Protein AF-F0SES7-F1 (afdb_monomer)

Structure (mmCIF, N/CA/C/O backbone):
data_AF-F0SES7-F1
#
_entry.id   AF-F0SES7-F1
#
loop_
_atom_site.group_PDB
_atom_site.id
_atom_site.type_symbol
_atom_site.label_atom_id
_atom_site.label_alt_id
_atom_site.label_comp_id
_atom_site.label_asym_id
_atom_site.label_entity_id
_atom_site.label_seq_id
_atom_site.pdbx_PDB_ins_code
_atom_site.Cartn_x
_atom_site.Cartn_y
_atom_site.Cartn_z
_atom_site.occupancy
_atom_site.B_iso_or_equiv
_atom_site.auth_seq_id
_atom_site.auth_comp_id
_atom_site.auth_asym_id
_atom_site.auth_atom_id
_atom_site.pdbx_PDB_model_num
ATOM 1 N N . MET A 1 1 ? -12.678 13.574 7.490 1.00 54.78 1 MET A N 1
ATOM 2 C CA . MET A 1 1 ? -11.538 13.712 6.573 1.00 54.78 1 MET A CA 1
ATOM 3 C C . MET A 1 1 ? -10.515 12.613 6.800 1.00 54.78 1 MET A C 1
ATOM 5 O O . MET A 1 1 ? -10.019 12.498 7.912 1.00 54.78 1 MET A O 1
ATOM 9 N N . PHE A 1 2 ? -10.236 11.766 5.817 1.00 67.25 2 PHE A N 1
ATOM 10 C CA . PHE A 1 2 ? -9.271 10.667 5.950 1.00 67.25 2 PHE A CA 1
ATOM 11 C C . PHE A 1 2 ? -8.067 10.913 5.027 1.00 67.25 2 PHE A C 1
ATOM 13 O O . PHE A 1 2 ? -8.253 11.221 3.848 1.00 67.25 2 PHE A O 1
ATOM 20 N N . PHE A 1 3 ? -6.841 10.802 5.557 1.00 65.00 3 PHE A N 1
ATOM 21 C CA . PHE A 1 3 ? -5.614 11.060 4.796 1.00 65.00 3 PHE A CA 1
ATOM 22 C C . PHE A 1 3 ? -4.729 9.820 4.693 1.00 65.00 3 PHE A C 1
ATOM 24 O O . PHE A 1 3 ? -4.448 9.151 5.692 1.00 65.00 3 PHE A O 1
ATOM 31 N N . ILE A 1 4 ? -4.239 9.561 3.482 1.00 76.38 4 ILE A N 1
ATOM 32 C CA . ILE A 1 4 ? -3.227 8.551 3.198 1.00 76.38 4 ILE A CA 1
ATOM 33 C C . ILE A 1 4 ? -1.928 9.256 2.825 1.00 76.38 4 ILE A C 1
ATOM 35 O O . ILE A 1 4 ? -1.900 10.092 1.924 1.00 76.38 4 ILE A O 1
ATOM 39 N N . VAL A 1 5 ? -0.837 8.882 3.485 1.00 73.88 5 VAL A N 1
ATOM 40 C CA . VAL A 1 5 ? 0.510 9.259 3.055 1.00 73.88 5 VAL A CA 1
ATOM 41 C C . VAL A 1 5 ? 1.169 8.035 2.443 1.00 73.88 5 VAL A C 1
ATOM 43 O O . VAL A 1 5 ? 1.460 7.075 3.157 1.00 73.88 5 VAL A O 1
ATOM 46 N N . LEU A 1 6 ? 1.391 8.056 1.129 1.00 75.94 6 LEU A N 1
ATOM 47 C CA . LEU A 1 6 ? 2.117 6.994 0.433 1.00 75.94 6 LEU A CA 1
ATOM 48 C C . LEU A 1 6 ? 3.562 7.420 0.198 1.00 75.94 6 LEU A C 1
ATOM 50 O O . LEU A 1 6 ? 3.815 8.477 -0.368 1.00 75.94 6 LEU A O 1
ATOM 54 N N . SER A 1 7 ? 4.498 6.563 0.581 1.00 72.75 7 SER A N 1
ATOM 55 C CA . SER A 1 7 ? 5.896 6.593 0.171 1.00 72.75 7 SER A CA 1
ATOM 56 C C . SER A 1 7 ? 6.160 5.405 -0.747 1.00 72.75 7 SER A C 1
ATOM 58 O O . SER A 1 7 ? 5.690 4.295 -0.494 1.00 72.75 7 SER A O 1
ATOM 60 N N . CYS A 1 8 ? 6.885 5.627 -1.837 1.00 70.69 8 CYS A N 1
ATOM 61 C CA . CYS A 1 8 ? 7.145 4.591 -2.832 1.00 70.69 8 CYS A CA 1
ATOM 62 C C . CYS A 1 8 ? 8.630 4.234 -2.871 1.00 70.69 8 CYS A C 1
ATOM 64 O O . CYS A 1 8 ? 9.470 5.079 -3.170 1.00 70.69 8 CYS A O 1
ATOM 66 N N . GLY A 1 9 ? 8.937 2.969 -2.583 1.00 63.28 9 GLY A N 1
ATOM 67 C CA . GLY A 1 9 ? 10.289 2.428 -2.501 1.00 63.28 9 GLY A CA 1
ATOM 68 C C . GLY A 1 9 ? 11.035 2.378 -3.839 1.00 63.28 9 GLY A C 1
ATOM 69 O O . GLY A 1 9 ? 10.456 2.501 -4.916 1.00 63.28 9 GLY A O 1
ATOM 70 N N . LYS A 1 10 ? 12.349 2.146 -3.764 1.00 58.59 10 LYS A N 1
ATOM 71 C CA . LYS A 1 10 ? 13.245 2.023 -4.920 1.00 58.59 10 LYS A CA 1
ATOM 72 C C . LYS A 1 10 ? 13.314 0.571 -5.389 1.00 58.59 10 LYS A C 1
ATOM 74 O O . LYS A 1 10 ? 13.392 -0.353 -4.588 1.00 58.59 10 LYS A O 1
ATOM 79 N N . LYS A 1 11 ? 13.351 0.408 -6.705 1.00 58.59 11 LYS A N 1
ATOM 80 C CA . LYS A 1 11 ? 13.532 -0.860 -7.410 1.00 58.59 11 LYS A CA 1
ATOM 81 C C . LYS A 1 11 ? 14.946 -1.443 -7.242 1.00 58.59 11 LYS A C 1
ATOM 83 O O . LYS A 1 11 ? 15.931 -0.711 -7.367 1.00 58.59 11 LYS A O 1
ATOM 88 N N . ASP A 1 12 ? 15.039 -2.761 -7.066 1.00 56.31 12 ASP A N 1
ATOM 89 C CA . ASP A 1 12 ? 16.300 -3.514 -7.135 1.00 56.31 12 ASP A CA 1
ATOM 90 C C . ASP A 1 12 ? 16.920 -3.506 -8.543 1.00 56.31 12 ASP A C 1
ATOM 92 O O . ASP A 1 12 ? 16.227 -3.493 -9.563 1.00 56.31 12 ASP A O 1
ATOM 96 N N . SER A 1 13 ? 18.252 -3.571 -8.618 1.00 58.81 13 SER A N 1
ATOM 97 C CA . SER A 1 13 ? 18.997 -3.509 -9.887 1.00 58.81 13 SER A CA 1
ATOM 98 C C . SER A 1 13 ? 18.752 -4.702 -10.827 1.00 58.81 13 SER A C 1
ATOM 100 O O . SER A 1 13 ? 19.041 -4.599 -12.021 1.00 58.81 13 SER A O 1
ATOM 102 N N . TYR A 1 14 ? 18.207 -5.818 -10.325 1.00 63.22 14 TYR A N 1
ATOM 103 C CA . TYR A 1 14 ? 18.032 -7.074 -11.063 1.00 63.22 14 TYR A CA 1
ATOM 104 C C . TYR A 1 14 ? 16.619 -7.654 -10.879 1.00 63.22 14 TYR A C 1
ATOM 106 O O . TYR A 1 14 ? 16.034 -7.484 -9.812 1.00 63.22 14 TYR A O 1
ATOM 114 N N . PRO A 1 15 ? 16.053 -8.326 -11.901 1.00 66.94 15 PRO A N 1
ATOM 115 C CA . PRO A 1 15 ? 14.764 -8.999 -11.774 1.00 66.94 15 PRO A CA 1
ATOM 116 C C . PRO A 1 15 ? 14.853 -10.215 -10.821 1.00 66.94 15 PRO A C 1
ATOM 118 O O . PRO A 1 15 ? 15.914 -10.839 -10.744 1.00 66.94 15 PRO A O 1
ATOM 121 N N . PRO A 1 16 ? 13.753 -10.615 -10.151 1.00 70.94 16 PRO A N 1
ATOM 122 C CA . PRO A 1 16 ? 12.430 -9.991 -10.176 1.00 70.94 16 PRO A CA 1
ATOM 123 C C . PRO A 1 16 ? 12.450 -8.614 -9.513 1.00 70.94 16 PRO A C 1
ATOM 125 O O . PRO A 1 16 ? 13.060 -8.415 -8.471 1.00 70.94 16 PRO A O 1
ATOM 128 N N . TYR A 1 17 ? 11.784 -7.650 -10.140 1.00 75.94 17 TYR A N 1
ATOM 129 C CA . TYR A 1 17 ? 11.737 -6.289 -9.624 1.00 75.94 17 TYR A CA 1
ATOM 130 C C . TYR A 1 17 ? 10.690 -6.167 -8.530 1.00 75.94 17 TYR A C 1
ATOM 132 O O . TYR A 1 17 ? 9.558 -6.627 -8.720 1.00 75.94 17 TYR A O 1
ATOM 140 N N . TYR A 1 18 ? 11.070 -5.515 -7.434 1.00 78.88 18 TYR A N 1
ATOM 141 C CA . TYR A 1 18 ? 10.214 -5.252 -6.286 1.00 78.88 18 TYR A CA 1
ATOM 142 C C . TYR A 1 18 ? 9.771 -3.794 -6.268 1.00 78.88 18 TYR A C 1
ATOM 144 O O . TYR A 1 18 ? 10.575 -2.878 -6.440 1.00 78.88 18 TYR A O 1
ATOM 152 N N . TYR A 1 19 ? 8.479 -3.613 -6.048 1.00 82.06 19 TYR A N 1
ATOM 153 C CA . TYR A 1 19 ? 7.813 -2.332 -5.901 1.00 82.06 19 TYR A CA 1
ATOM 154 C C . TYR A 1 19 ? 7.221 -2.296 -4.504 1.00 82.06 19 TYR A C 1
ATOM 156 O O . TYR A 1 19 ? 6.502 -3.219 -4.118 1.00 82.06 19 TYR A O 1
ATOM 164 N N . THR A 1 20 ? 7.533 -1.251 -3.749 1.00 84.94 20 THR A N 1
ATOM 165 C CA . THR A 1 20 ? 7.087 -1.123 -2.363 1.00 84.94 20 THR A CA 1
ATOM 166 C C . THR A 1 20 ? 6.261 0.138 -2.230 1.00 84.94 20 THR A C 1
ATOM 168 O O . THR A 1 20 ? 6.759 1.219 -2.532 1.00 84.94 20 THR A O 1
ATOM 171 N N . LEU A 1 21 ? 5.027 0.002 -1.759 1.00 88.12 21 LEU A N 1
ATOM 172 C CA . LEU A 1 21 ? 4.231 1.116 -1.258 1.00 88.12 21 LEU A CA 1
ATOM 173 C C . LEU A 1 21 ? 4.257 1.047 0.264 1.00 88.12 21 LEU A C 1
ATOM 175 O O . LEU A 1 21 ? 3.903 0.021 0.839 1.00 88.12 21 LEU A O 1
ATOM 179 N N . GLN A 1 22 ? 4.694 2.121 0.902 1.00 89.44 22 GLN A N 1
ATOM 180 C CA . GLN A 1 22 ? 4.652 2.319 2.340 1.00 89.44 22 GLN A CA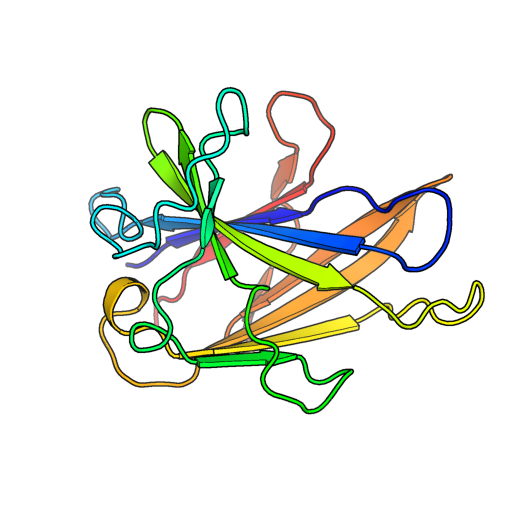 1
ATOM 181 C 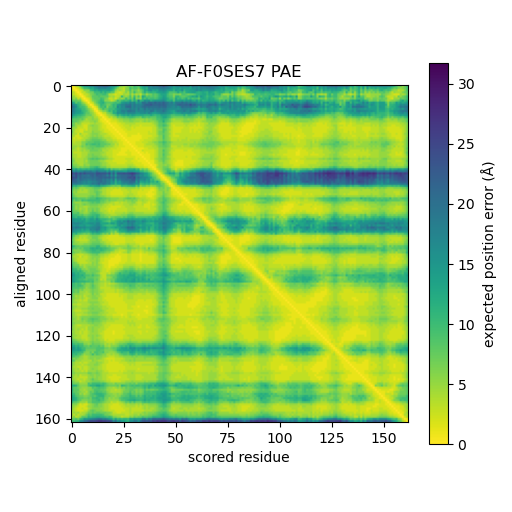C . GLN A 1 22 ? 3.575 3.349 2.638 1.00 89.44 22 GLN A C 1
ATOM 183 O O . GLN A 1 22 ? 3.673 4.495 2.216 1.00 89.44 22 GLN A O 1
ATOM 188 N N . ILE A 1 23 ? 2.531 2.929 3.334 1.00 89.81 23 ILE A N 1
ATOM 189 C CA . ILE A 1 23 ? 1.279 3.662 3.400 1.00 89.81 23 ILE A CA 1
ATOM 190 C C . ILE A 1 23 ? 0.925 3.938 4.853 1.00 89.81 23 ILE A C 1
ATOM 192 O O . ILE A 1 23 ? 0.727 3.017 5.639 1.00 89.81 23 ILE A O 1
ATOM 196 N N . ARG A 1 24 ? 0.815 5.211 5.213 1.00 90.12 24 ARG A N 1
ATOM 197 C CA . ARG A 1 24 ? 0.283 5.642 6.504 1.00 90.12 24 ARG A CA 1
ATOM 198 C C . ARG A 1 24 ? -1.164 6.071 6.326 1.00 90.12 24 ARG A C 1
ATOM 200 O O . ARG A 1 24 ? -1.459 6.850 5.426 1.00 90.12 24 ARG A O 1
ATOM 207 N N . PHE A 1 25 ? -2.034 5.605 7.213 1.00 90.06 25 PHE A N 1
ATOM 208 C CA . PHE A 1 25 ? -3.450 5.958 7.230 1.00 90.06 25 PHE A CA 1
ATOM 209 C C . PHE A 1 25 ? -3.739 6.754 8.502 1.00 90.06 25 PHE A C 1
ATOM 211 O O . PHE A 1 25 ? -3.478 6.264 9.600 1.00 90.06 25 PHE A O 1
ATOM 218 N N . THR A 1 26 ? -4.276 7.966 8.368 1.00 89.62 26 THR A N 1
ATOM 219 C CA . THR A 1 26 ? -4.685 8.785 9.516 1.00 89.62 26 THR A CA 1
ATOM 220 C C . THR A 1 26 ? -6.137 9.203 9.446 1.00 89.62 26 THR A C 1
ATOM 222 O O . THR A 1 26 ? -6.616 9.617 8.390 1.00 89.62 26 THR A O 1
ATOM 225 N N . ASP A 1 27 ? -6.825 9.155 10.584 1.00 86.56 27 ASP A N 1
ATOM 226 C CA . ASP A 1 27 ? -8.154 9.746 10.702 1.00 86.56 27 ASP A CA 1
ATOM 227 C C . ASP A 1 27 ? -8.110 11.288 10.672 1.00 86.56 27 ASP A C 1
ATOM 229 O O . ASP A 1 27 ? -7.049 11.913 10.587 1.00 86.56 27 ASP A O 1
ATOM 233 N N . GLN A 1 28 ? -9.284 11.911 10.772 1.00 83.75 28 GLN A N 1
ATOM 234 C CA . GLN A 1 28 ? -9.433 13.370 10.737 1.00 83.75 28 GLN A CA 1
ATOM 235 C C . GLN A 1 28 ? -8.780 14.106 11.910 1.00 83.75 28 GLN A C 1
ATOM 237 O O . GLN A 1 28 ? -8.626 15.323 11.860 1.00 83.75 28 GLN A O 1
ATOM 242 N N . PHE A 1 29 ? -8.426 13.384 12.970 1.00 86.69 29 PHE A N 1
ATOM 243 C CA . PHE A 1 29 ? -7.757 13.912 14.150 1.00 86.69 29 PHE A CA 1
ATOM 244 C C . PHE A 1 29 ? -6.245 13.639 14.116 1.00 86.69 29 PHE A C 1
ATOM 246 O O . PHE A 1 29 ? -5.531 14.036 15.034 1.00 86.69 29 PHE A O 1
ATOM 253 N N . GLY A 1 30 ? -5.744 12.988 13.058 1.00 85.81 30 GLY A N 1
ATOM 254 C CA . GLY A 1 30 ? -4.341 12.616 12.906 1.00 85.81 30 GLY A CA 1
ATOM 255 C C . GLY A 1 30 ? -3.956 11.316 13.617 1.00 85.81 30 GLY A C 1
ATOM 256 O O . GLY A 1 30 ? -2.762 11.009 13.684 1.00 85.81 30 GLY A O 1
ATOM 257 N N . ASN A 1 31 ? -4.928 10.549 14.127 1.00 89.19 31 ASN A N 1
ATOM 258 C CA . ASN A 1 31 ? -4.664 9.265 14.773 1.00 89.19 31 ASN A CA 1
ATOM 259 C C . ASN A 1 31 ? -4.298 8.207 13.733 1.00 89.19 31 ASN A C 1
ATOM 261 O O . ASN A 1 31 ? -4.872 8.166 12.645 1.00 89.19 31 ASN A O 1
ATOM 265 N N . ASP A 1 32 ? -3.368 7.325 14.089 1.00 91.50 32 ASP A N 1
ATOM 266 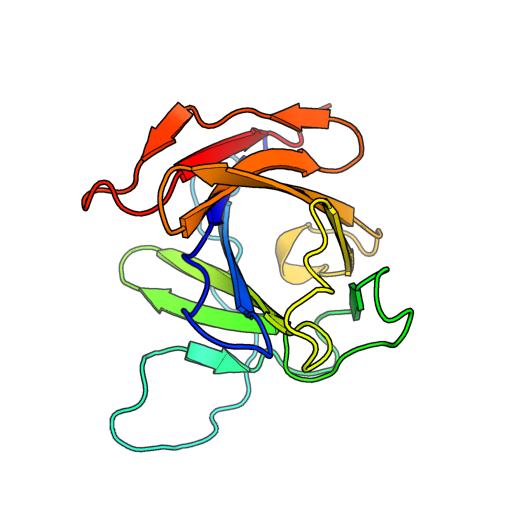C CA . ASP A 1 32 ? -2.931 6.211 13.253 1.00 91.50 32 ASP A CA 1
ATOM 267 C C . ASP A 1 32 ? -4.020 5.132 13.129 1.00 91.50 32 ASP A C 1
ATOM 269 O O . ASP A 1 32 ? -4.337 4.449 14.103 1.00 91.50 32 ASP A O 1
ATOM 273 N N . LYS A 1 33 ? -4.563 4.929 11.922 1.00 91.88 33 LYS A N 1
ATOM 274 C CA . LYS A 1 33 ? -5.548 3.864 11.656 1.00 91.88 33 LYS A CA 1
ATOM 275 C C . LYS A 1 33 ? -4.909 2.494 11.431 1.00 91.88 33 LYS A C 1
ATOM 277 O O . LYS A 1 33 ? -5.610 1.490 11.442 1.00 91.88 33 LYS A O 1
ATOM 282 N N . VAL A 1 34 ? -3.595 2.417 11.223 1.00 92.25 34 VAL A N 1
ATOM 283 C CA . VAL A 1 34 ? -2.869 1.140 11.125 1.00 92.25 34 VAL A CA 1
ATOM 284 C C . VAL A 1 34 ? -2.602 0.568 12.522 1.00 92.25 34 VAL A C 1
ATOM 286 O O . VAL A 1 34 ? -2.447 -0.645 12.684 1.00 92.25 34 VAL A O 1
ATOM 289 N N . GLN A 1 35 ? -2.602 1.413 13.556 1.00 91.31 35 GLN A N 1
ATOM 290 C CA . GLN A 1 35 ? -2.454 0.979 14.940 1.00 91.31 35 GLN A CA 1
ATOM 291 C C . GLN A 1 35 ? -3.494 -0.092 15.305 1.00 91.31 35 GLN A C 1
ATOM 293 O O . GLN A 1 35 ? -4.680 0.013 14.997 1.00 91.31 35 GLN A O 1
ATOM 298 N N . GLY A 1 36 ? -3.035 -1.152 15.975 1.00 89.69 36 GLY A N 1
ATOM 299 C CA . GLY A 1 36 ? -3.892 -2.248 16.434 1.00 89.69 36 GLY A CA 1
ATOM 300 C C . GLY A 1 36 ? -4.281 -3.269 15.360 1.00 89.69 36 GLY A C 1
ATOM 301 O O . GLY A 1 36 ? -4.965 -4.238 15.693 1.00 89.69 36 GLY A O 1
ATOM 302 N N . ILE A 1 37 ? -3.833 -3.109 14.107 1.00 91.56 37 ILE A N 1
ATOM 303 C CA . ILE A 1 37 ? -4.020 -4.138 13.079 1.00 91.56 37 ILE A CA 1
ATOM 304 C C . ILE A 1 37 ? -3.379 -5.449 13.555 1.00 91.56 37 ILE A C 1
ATOM 306 O O . ILE A 1 37 ? -2.246 -5.446 14.043 1.00 91.56 37 ILE A O 1
ATOM 310 N N . LYS A 1 38 ? -4.090 -6.582 13.460 1.00 91.50 38 LYS A N 1
ATOM 311 C CA . LYS A 1 38 ? -3.510 -7.862 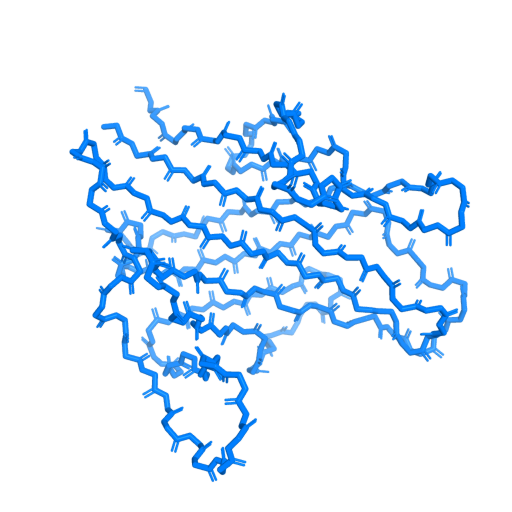13.897 1.00 91.50 38 LYS A CA 1
ATOM 312 C C . LYS A 1 38 ? -2.533 -8.380 12.851 1.00 91.50 38 LYS A C 1
ATOM 314 O O . LYS A 1 38 ? -2.782 -8.339 11.643 1.00 91.50 38 LYS A O 1
ATOM 319 N N . TYR A 1 39 ? -1.428 -8.913 13.334 1.00 90.31 39 TYR A N 1
ATOM 320 C CA . TYR A 1 39 ? -0.344 -9.426 12.518 1.00 90.31 39 TYR A CA 1
ATOM 321 C C . TYR A 1 39 ? 0.177 -10.737 13.104 1.00 90.31 39 TYR A C 1
ATOM 323 O O . TYR A 1 39 ? -0.094 -11.078 14.255 1.00 90.31 39 TYR A O 1
ATOM 331 N N . ILE A 1 40 ? 0.903 -11.488 12.286 1.00 87.69 40 ILE A N 1
ATOM 332 C CA . ILE A 1 40 ? 1.547 -12.739 12.667 1.00 87.69 40 ILE A CA 1
ATOM 333 C C . ILE A 1 40 ? 2.985 -12.417 13.077 1.00 87.69 40 ILE A C 1
ATOM 335 O O . ILE A 1 40 ? 3.765 -11.891 12.277 1.00 87.69 40 ILE A O 1
ATOM 339 N N . GLU A 1 41 ? 3.331 -12.733 14.324 1.00 76.19 41 GLU A N 1
ATOM 340 C CA . GLU A 1 41 ? 4.701 -12.662 14.837 1.00 76.19 41 GLU A CA 1
ATOM 341 C C . GLU A 1 41 ? 5.507 -13.864 14.341 1.00 76.19 41 GLU A C 1
ATOM 343 O O . GLU A 1 41 ? 5.703 -14.855 15.043 1.00 76.19 41 GLU A O 1
ATOM 348 N N . ASP A 1 42 ? 5.990 -13.776 13.103 1.00 68.00 42 ASP A N 1
ATOM 349 C CA . ASP A 1 42 ? 7.018 -14.689 12.611 1.00 68.00 42 ASP A CA 1
ATOM 350 C C . ASP A 1 42 ? 8.358 -14.276 13.239 1.00 68.00 42 ASP A C 1
ATOM 352 O O . ASP A 1 42 ? 9.118 -13.489 12.676 1.00 68.00 42 ASP A O 1
ATOM 356 N N . ASN A 1 43 ? 8.619 -14.777 14.450 1.00 51.38 43 ASN A N 1
ATOM 357 C CA . ASN A 1 43 ? 9.840 -14.538 15.219 1.00 51.38 43 ASN A CA 1
ATOM 358 C C . ASN A 1 43 ? 11.106 -14.815 14.385 1.00 51.38 43 ASN A C 1
ATOM 360 O O . ASN A 1 43 ? 11.580 -15.950 14.295 1.00 51.38 43 ASN A O 1
ATOM 364 N N . LYS A 1 44 ? 11.710 -13.761 13.830 1.00 53.06 44 LYS A N 1
ATOM 365 C CA . LYS A 1 44 ? 13.127 -13.745 13.467 1.00 53.06 44 LYS A CA 1
ATOM 366 C C . LYS A 1 44 ? 13.835 -12.692 14.319 1.00 53.06 44 LYS A C 1
ATOM 368 O O . LYS A 1 44 ? 13.562 -11.505 14.161 1.00 53.06 44 LYS A O 1
ATOM 373 N N . PRO A 1 45 ? 14.754 -13.096 15.212 1.00 43.91 45 PRO A N 1
ATOM 374 C CA . PRO A 1 45 ? 15.569 -12.145 15.955 1.00 43.91 45 PRO A CA 1
ATOM 375 C C . PRO A 1 45 ? 16.299 -11.214 14.976 1.00 43.91 45 PRO A C 1
ATOM 377 O O . PRO A 1 45 ? 16.995 -11.690 14.079 1.00 43.91 45 PRO A O 1
ATOM 380 N N . GLY A 1 46 ? 16.127 -9.900 15.134 1.00 52.72 46 GLY A N 1
ATOM 381 C CA . GLY A 1 46 ? 16.823 -8.888 14.333 1.00 52.72 46 GLY A CA 1
ATOM 382 C C . GLY A 1 46 ? 16.210 -8.559 12.967 1.00 52.72 46 GLY A C 1
ATOM 383 O O . GLY A 1 46 ? 16.840 -7.827 12.204 1.00 52.72 46 GLY A O 1
ATOM 384 N N . SER A 1 47 ? 15.014 -9.057 12.626 1.00 56.53 47 SER A N 1
ATOM 385 C CA . SER A 1 47 ? 14.277 -8.515 11.477 1.00 56.53 47 SER A CA 1
ATOM 386 C C . SER A 1 47 ? 13.682 -7.153 11.826 1.00 56.53 47 SER A C 1
ATOM 388 O O . SER A 1 47 ? 13.223 -6.960 12.947 1.00 56.53 47 SER A O 1
ATOM 390 N N . SER A 1 48 ? 13.679 -6.231 10.857 1.00 63.22 48 SER A N 1
ATOM 391 C CA . SER A 1 48 ? 12.880 -4.996 10.867 1.00 63.22 48 SER A CA 1
ATOM 392 C C . SER A 1 48 ? 11.513 -5.222 11.520 1.00 63.22 48 SER A C 1
ATOM 394 O O . SER A 1 48 ? 10.959 -6.300 11.304 1.00 63.22 48 SER A O 1
ATOM 396 N N . ASP A 1 49 ? 10.970 -4.228 12.235 1.00 78.88 49 ASP A N 1
ATOM 397 C CA . ASP A 1 49 ? 9.635 -4.218 12.870 1.00 78.88 49 ASP A CA 1
ATOM 398 C C . ASP A 1 49 ? 8.469 -4.336 11.865 1.00 78.88 49 ASP A C 1
ATOM 400 O O . ASP A 1 49 ? 7.494 -3.595 11.911 1.00 78.88 49 ASP A O 1
ATOM 404 N N . GLU A 1 50 ? 8.576 -5.254 10.912 1.00 85.50 50 GLU A N 1
ATOM 405 C CA . GLU A 1 50 ? 7.702 -5.476 9.783 1.00 85.50 50 GLU A CA 1
ATOM 406 C C . GLU A 1 50 ? 7.115 -6.889 9.864 1.00 85.50 50 GLU A C 1
ATOM 408 O O . GLU A 1 50 ? 7.814 -7.894 9.716 1.00 85.50 50 GLU A O 1
ATOM 413 N N . TYR A 1 51 ? 5.803 -6.964 10.048 1.00 87.69 51 TYR A N 1
ATOM 414 C CA . TYR A 1 51 ? 5.074 -8.190 10.351 1.00 87.69 51 TYR A CA 1
ATOM 415 C C . TYR A 1 51 ? 4.010 -8.460 9.288 1.00 87.69 51 TYR A C 1
ATOM 417 O O . TYR A 1 51 ? 3.430 -7.530 8.733 1.00 87.69 51 TYR A O 1
ATOM 425 N N . LYS A 1 52 ? 3.714 -9.729 8.987 1.00 89.12 52 LYS A N 1
ATOM 426 C CA . LYS A 1 52 ? 2.608 -10.063 8.071 1.00 89.12 52 LYS A CA 1
ATOM 427 C C . LYS A 1 52 ? 1.269 -9.731 8.706 1.00 89.12 52 LYS A C 1
ATOM 429 O O . LYS A 1 52 ? 1.014 -10.167 9.822 1.00 89.12 52 LYS A O 1
ATOM 434 N N . VAL A 1 53 ? 0.385 -9.056 7.977 1.00 89.69 53 VAL A N 1
ATOM 435 C CA . VAL A 1 53 ? -1.000 -8.851 8.432 1.00 89.69 53 VAL A CA 1
ATOM 436 C C . VAL A 1 53 ? -1.743 -10.196 8.436 1.00 89.69 53 VAL A C 1
ATOM 438 O O . VAL A 1 53 ? -1.537 -11.026 7.546 1.00 89.69 53 VAL A O 1
ATOM 441 N N . GLN A 1 54 ? -2.588 -10.438 9.443 1.00 89.19 54 GLN A N 1
ATOM 442 C CA . GLN A 1 54 ? -3.373 -11.674 9.553 1.00 89.19 54 GLN A CA 1
ATOM 443 C C . GLN A 1 54 ? -4.349 -11.828 8.365 1.00 89.19 54 GLN A C 1
ATOM 445 O O . GLN A 1 54 ? -4.977 -10.858 7.946 1.00 89.19 54 GLN A O 1
ATOM 450 N N . LYS A 1 55 ? -4.491 -13.056 7.840 1.00 77.38 55 LYS A N 1
ATOM 451 C CA . LYS A 1 55 ? -5.151 -13.366 6.552 1.00 77.38 55 LYS A CA 1
ATOM 452 C C . LYS A 1 55 ? -6.653 -13.042 6.451 1.00 77.38 55 LYS A C 1
ATOM 454 O O . LYS A 1 55 ? -7.150 -12.960 5.339 1.00 77.38 55 LYS A O 1
ATOM 459 N N . ASP A 1 56 ? -7.341 -12.790 7.563 1.00 85.38 56 ASP A N 1
ATOM 460 C CA . ASP A 1 56 ? -8.782 -12.469 7.576 1.00 85.38 56 ASP A CA 1
ATOM 461 C C . ASP A 1 56 ? -9.072 -10.972 7.787 1.00 85.38 56 ASP A C 1
ATOM 463 O O . ASP A 1 56 ? -10.223 -10.562 7.885 1.00 85.38 56 ASP A O 1
ATOM 467 N N . ILE A 1 57 ? -8.029 -10.143 7.903 1.00 88.38 57 ILE A N 1
ATOM 468 C CA . ILE A 1 57 ? -8.163 -8.694 8.145 1.00 88.38 57 ILE A CA 1
ATOM 469 C C . ILE A 1 57 ? -8.212 -7.899 6.842 1.00 88.38 57 ILE A C 1
ATOM 471 O O . ILE A 1 57 ? -8.646 -6.745 6.822 1.00 88.38 57 ILE A O 1
ATOM 475 N N . TYR A 1 58 ? -7.741 -8.500 5.755 1.00 89.75 58 TYR A N 1
ATOM 476 C CA . TYR A 1 58 ? -7.655 -7.837 4.471 1.00 89.75 58 TYR A CA 1
ATOM 477 C C . TYR A 1 58 ? -7.865 -8.814 3.320 1.00 89.75 58 TYR A C 1
ATOM 479 O O . TYR A 1 58 ? -7.549 -9.999 3.421 1.00 89.75 58 TYR A O 1
ATOM 487 N N . ARG A 1 59 ? -8.299 -8.274 2.183 1.00 89.50 59 ARG A N 1
ATOM 488 C CA . ARG A 1 59 ? -8.145 -8.901 0.868 1.00 89.50 59 ARG A CA 1
ATOM 489 C C . ARG A 1 59 ? -7.270 -7.991 0.021 1.00 89.50 59 ARG A C 1
ATOM 491 O O . ARG A 1 59 ? -7.562 -6.806 -0.076 1.00 89.50 59 ARG A O 1
ATOM 498 N N . LEU A 1 60 ? -6.211 -8.535 -0.576 1.00 89.19 60 LEU A N 1
ATOM 499 C CA . LEU A 1 60 ? -5.340 -7.805 -1.497 1.00 89.19 60 LEU A CA 1
ATOM 500 C C . LEU A 1 60 ? -5.206 -8.568 -2.813 1.00 89.19 60 LEU A C 1
ATOM 502 O O . LEU A 1 60 ? -4.720 -9.702 -2.841 1.00 89.19 60 LEU A O 1
ATOM 506 N N . GLU A 1 61 ? -5.562 -7.906 -3.905 1.00 87.94 61 GLU A N 1
ATOM 507 C CA . GLU A 1 61 ? -5.330 -8.391 -5.259 1.00 87.94 61 GLU A CA 1
ATOM 508 C C . GLU A 1 61 ? -4.394 -7.451 -6.014 1.00 87.94 61 GLU A C 1
ATOM 510 O O . GLU A 1 61 ? -4.460 -6.231 -5.872 1.00 87.94 61 GLU A O 1
ATOM 515 N N . VAL A 1 62 ? -3.514 -8.034 -6.829 1.00 85.19 62 VAL A N 1
ATOM 516 C CA . VAL A 1 62 ? -2.617 -7.290 -7.720 1.00 85.19 62 VAL A CA 1
ATOM 517 C C . VAL A 1 62 ? -2.993 -7.624 -9.151 1.00 85.19 62 VAL A C 1
ATOM 519 O O . VAL A 1 62 ? -2.814 -8.775 -9.575 1.00 85.19 62 VAL A O 1
ATOM 522 N N . GLU A 1 63 ? -3.483 -6.632 -9.896 1.00 81.94 63 GLU A N 1
ATOM 523 C CA . GLU A 1 63 ? -4.047 -6.839 -11.236 1.00 81.94 63 GLU A CA 1
ATOM 524 C C . GLU A 1 63 ? -3.071 -7.556 -12.167 1.00 81.94 63 GLU A C 1
ATOM 526 O O . GLU A 1 63 ? -3.441 -8.511 -12.836 1.00 81.94 63 GLU A O 1
ATOM 531 N N . GLN A 1 64 ? -1.783 -7.209 -12.119 1.00 76.31 64 GLN A N 1
ATOM 532 C CA . GLN A 1 64 ? -0.743 -7.786 -12.980 1.00 76.31 64 GLN A CA 1
ATOM 533 C C . GLN A 1 64 ? -0.573 -9.300 -12.805 1.00 76.31 64 GLN A C 1
ATOM 535 O O . GLN A 1 64 ? 0.094 -9.944 -13.614 1.00 76.31 64 GLN A O 1
ATOM 540 N N . THR A 1 65 ? -1.125 -9.876 -11.736 1.00 67.44 65 THR A N 1
ATOM 541 C CA . THR A 1 65 ? -1.095 -11.320 -11.506 1.00 67.44 65 THR A CA 1
ATOM 542 C C . THR A 1 65 ? -2.467 -11.971 -11.415 1.00 67.44 65 THR A C 1
ATOM 544 O O . THR A 1 65 ? -2.510 -13.199 -11.448 1.00 67.44 65 THR A O 1
ATOM 547 N N . HIS A 1 66 ? -3.552 -11.187 -11.314 1.00 61.12 66 HIS A N 1
ATOM 548 C CA . HIS A 1 66 ? -4.944 -11.639 -11.135 1.00 61.12 66 HIS A CA 1
ATOM 549 C C . HIS A 1 66 ? -5.115 -12.778 -10.116 1.00 61.12 66 HIS A C 1
ATOM 551 O O . HIS A 1 66 ? -6.004 -13.619 -10.233 1.00 61.12 66 HIS A O 1
ATOM 557 N N . LYS A 1 67 ? -4.218 -12.852 -9.131 1.00 58.44 67 LYS A N 1
ATOM 558 C CA . LYS A 1 67 ? -4.218 -13.873 -8.092 1.00 58.44 67 LYS A CA 1
ATOM 559 C C . LYS A 1 67 ? -4.144 -13.165 -6.749 1.00 58.44 67 LYS A C 1
ATOM 561 O O . LYS A 1 67 ? -3.307 -12.264 -6.617 1.00 58.44 67 LYS A O 1
ATOM 566 N N . PRO A 1 68 ? -4.954 -13.574 -5.758 1.00 60.56 68 PRO A N 1
ATOM 567 C CA . PRO A 1 68 ? -4.724 -13.153 -4.390 1.00 60.56 68 PRO A CA 1
ATOM 568 C C . PRO A 1 68 ? -3.309 -13.589 -4.026 1.00 60.56 68 PRO A C 1
ATOM 570 O O . PRO A 1 68 ? -2.945 -14.764 -4.141 1.00 60.56 68 PRO A O 1
ATOM 573 N N . LYS A 1 69 ? -2.472 -12.616 -3.681 1.00 65.44 69 LYS A N 1
ATOM 574 C CA . LYS A 1 69 ? -1.103 -12.885 -3.268 1.00 65.44 69 LYS A CA 1
ATOM 575 C C . LYS A 1 69 ? -1.048 -12.737 -1.763 1.00 65.44 69 LYS A C 1
ATOM 577 O O . LYS A 1 69 ? -0.939 -11.636 -1.225 1.00 65.44 69 LYS A O 1
ATOM 582 N N . GLU A 1 70 ? -1.134 -13.883 -1.104 1.00 60.94 70 GLU A N 1
ATOM 583 C CA . GLU A 1 70 ? -0.796 -13.994 0.304 1.00 60.94 70 GLU A CA 1
ATOM 584 C C . GLU A 1 70 ? 0.637 -13.463 0.502 1.00 60.94 70 GLU A C 1
ATOM 586 O O . GLU A 1 70 ? 1.486 -13.627 -0.374 1.00 60.94 70 GLU A O 1
ATOM 591 N N . ASP A 1 71 ? 0.904 -12.811 1.636 1.00 66.56 71 ASP A N 1
ATOM 592 C CA . ASP A 1 71 ? 2.235 -12.356 2.081 1.00 66.56 71 ASP A CA 1
ATOM 593 C C . ASP A 1 71 ? 2.756 -11.011 1.549 1.00 66.56 71 ASP A C 1
ATOM 595 O O . ASP A 1 71 ? 3.856 -10.596 1.941 1.00 66.56 71 ASP A O 1
ATOM 599 N N . LEU A 1 72 ? 1.997 -10.306 0.705 1.00 80.12 72 LEU A N 1
ATOM 600 C CA . LEU A 1 72 ? 2.425 -8.995 0.194 1.00 80.12 72 LEU A CA 1
ATOM 601 C C . LEU A 1 72 ? 2.131 -7.836 1.142 1.00 80.12 72 LEU A C 1
ATOM 603 O O . LEU A 1 72 ? 2.838 -6.829 1.079 1.00 80.12 72 LEU A O 1
ATOM 607 N N . LEU A 1 73 ? 1.098 -7.975 1.979 1.00 87.50 73 LEU A N 1
ATOM 608 C CA . LEU A 1 73 ? 0.690 -6.946 2.924 1.00 87.50 73 LEU A CA 1
ATOM 609 C C . LEU A 1 73 ? 1.351 -7.169 4.278 1.00 87.50 73 LEU A C 1
ATOM 611 O O . LEU A 1 73 ? 1.238 -8.237 4.893 1.00 87.50 73 LEU A O 1
ATOM 615 N N . ARG A 1 74 ? 2.039 -6.140 4.750 1.00 90.12 74 ARG A N 1
ATOM 616 C CA . ARG A 1 74 ? 2.734 -6.149 6.029 1.00 90.12 74 ARG A CA 1
ATOM 617 C C . ARG A 1 74 ? 2.444 -4.878 6.801 1.00 90.12 74 ARG A C 1
ATOM 619 O O . ARG A 1 74 ? 2.097 -3.866 6.211 1.00 90.12 74 ARG A O 1
ATOM 626 N N . VAL A 1 75 ? 2.597 -4.932 8.112 1.00 90.88 75 VAL A N 1
ATOM 627 C CA . VAL A 1 75 ? 2.598 -3.753 8.971 1.00 90.88 75 VAL A CA 1
ATOM 628 C C . VAL A 1 75 ? 4.016 -3.508 9.452 1.00 90.88 75 VAL A C 1
ATOM 630 O O . VAL A 1 75 ? 4.634 -4.414 10.001 1.00 90.88 75 VAL A O 1
ATOM 633 N N . GLN A 1 76 ? 4.530 -2.303 9.239 1.00 88.88 76 GLN A N 1
ATOM 634 C CA . GLN A 1 76 ? 5.774 -1.839 9.831 1.00 88.88 76 GLN A CA 1
ATOM 635 C C . GLN A 1 76 ? 5.459 -0.930 11.017 1.00 88.88 76 GLN A C 1
ATOM 637 O O . GLN A 1 76 ? 4.747 0.061 10.856 1.00 88.88 76 GLN A O 1
ATOM 642 N N . LYS A 1 77 ? 6.003 -1.243 12.192 1.00 86.12 77 LYS A N 1
ATOM 643 C CA . LYS A 1 77 ? 5.890 -0.390 13.373 1.00 86.12 77 LYS A CA 1
ATOM 644 C C . LYS A 1 77 ? 7.064 0.571 13.424 1.00 86.12 77 LYS A C 1
ATOM 646 O O . LYS A 1 77 ? 8.216 0.148 13.434 1.00 86.12 77 LYS A O 1
ATOM 651 N N . VAL A 1 78 ? 6.771 1.862 13.434 1.00 81.56 78 VAL A N 1
ATOM 652 C CA . VAL A 1 78 ? 7.768 2.926 13.564 1.00 81.56 78 VAL A CA 1
ATOM 653 C C . VAL A 1 78 ? 7.168 3.969 14.492 1.00 81.56 78 VAL A C 1
ATOM 655 O O . VAL A 1 78 ? 6.027 4.360 14.314 1.00 81.56 78 VAL A O 1
ATOM 658 N N . GLU A 1 79 ? 7.891 4.446 15.496 1.00 78.50 79 GLU A N 1
ATOM 659 C CA . GLU A 1 79 ? 7.376 5.562 16.296 1.00 78.50 79 GLU A CA 1
ATOM 660 C C . GLU A 1 79 ? 7.462 6.866 15.477 1.00 78.50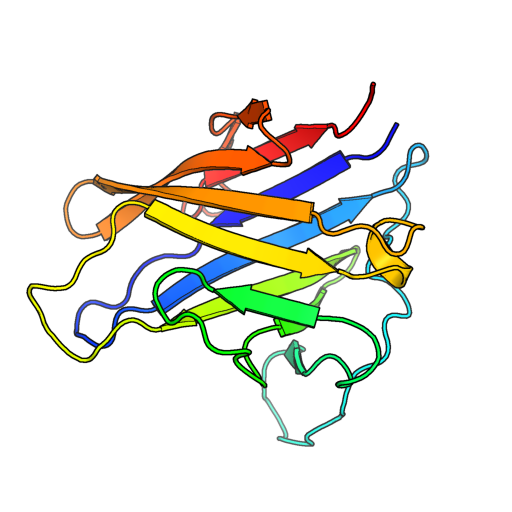 79 GLU A C 1
ATOM 662 O O . GLU A 1 79 ? 8.514 7.127 14.882 1.00 78.50 79 GLU A O 1
ATOM 667 N N . PRO A 1 80 ? 6.408 7.706 15.410 1.00 81.69 80 PRO A N 1
ATOM 668 C CA . PRO A 1 80 ? 5.128 7.622 16.127 1.00 81.69 80 PRO A CA 1
ATOM 669 C C . PRO A 1 80 ? 3.949 7.050 15.302 1.00 81.69 80 PRO A C 1
ATOM 671 O O . PRO A 1 80 ? 2.797 7.215 15.697 1.00 81.69 80 PRO A O 1
ATOM 674 N N . TYR A 1 81 ? 4.196 6.429 14.141 1.00 84.25 81 TYR A N 1
ATOM 675 C CA . TYR A 1 81 ? 3.155 5.925 13.233 1.00 84.25 81 TYR A CA 1
ATOM 676 C C . TYR A 1 81 ? 3.485 4.559 12.628 1.00 84.25 81 TYR A C 1
ATOM 678 O O . TYR A 1 81 ? 4.568 4.343 12.082 1.00 84.25 81 TYR A O 1
ATOM 686 N N . ASN A 1 82 ? 2.498 3.668 12.594 1.00 90.31 82 ASN A N 1
ATOM 687 C CA . ASN A 1 82 ? 2.603 2.420 11.856 1.00 90.31 82 ASN A CA 1
ATOM 688 C C . ASN A 1 82 ? 2.320 2.641 10.365 1.00 90.31 82 ASN A C 1
ATOM 690 O O . ASN A 1 82 ? 1.565 3.526 9.958 1.00 90.31 82 ASN A O 1
ATOM 694 N N . TYR A 1 83 ? 2.919 1.790 9.541 1.00 89.38 83 TYR A N 1
ATOM 695 C CA . TYR A 1 83 ? 2.746 1.806 8.098 1.00 89.38 83 TYR A CA 1
ATOM 696 C C . TYR A 1 83 ? 2.226 0.467 7.611 1.00 89.38 83 TYR A C 1
ATOM 698 O O . TYR A 1 83 ? 2.697 -0.588 8.029 1.00 89.38 83 TYR A O 1
ATOM 706 N N . LEU A 1 84 ? 1.306 0.509 6.661 1.00 91.50 84 LEU A N 1
ATOM 707 C CA . LEU A 1 84 ? 0.945 -0.630 5.844 1.00 91.50 84 LEU A CA 1
ATOM 708 C C . LEU A 1 84 ? 1.896 -0.692 4.645 1.00 91.50 84 LEU A C 1
ATOM 710 O O . LEU A 1 84 ? 2.017 0.264 3.885 1.00 91.50 84 LEU A O 1
ATOM 714 N N . ILE A 1 85 ? 2.587 -1.809 4.475 1.00 89.06 85 ILE A N 1
ATOM 715 C CA . ILE A 1 85 ? 3.552 -2.027 3.403 1.00 89.06 85 ILE A CA 1
ATOM 716 C C . ILE A 1 85 ? 2.958 -3.009 2.395 1.00 89.06 85 ILE A C 1
ATOM 718 O O . ILE A 1 85 ? 2.669 -4.153 2.746 1.00 89.06 85 ILE A O 1
ATOM 722 N N . ILE A 1 86 ? 2.822 -2.587 1.138 1.00 89.00 86 ILE A N 1
ATOM 723 C CA . ILE A 1 86 ? 2.490 -3.456 0.005 1.00 89.00 86 ILE A CA 1
ATOM 724 C C . ILE A 1 86 ? 3.768 -3.695 -0.793 1.00 89.00 86 ILE A C 1
ATOM 726 O O . ILE A 1 86 ? 4.287 -2.778 -1.429 1.00 89.00 86 ILE A O 1
ATOM 730 N N . ARG A 1 87 ? 4.275 -4.932 -0.796 1.00 83.38 87 ARG A N 1
ATOM 731 C CA . ARG A 1 87 ? 5.422 -5.327 -1.629 1.00 83.38 87 ARG A CA 1
ATOM 732 C C . ARG A 1 87 ? 4.947 -6.145 -2.812 1.00 83.38 87 ARG A C 1
ATOM 734 O O . ARG A 1 87 ? 4.387 -7.214 -2.631 1.00 83.38 87 ARG A O 1
ATOM 741 N N . THR A 1 88 ? 5.203 -5.681 -4.025 1.00 82.50 88 THR A N 1
ATOM 742 C CA . THR A 1 88 ? 4.838 -6.382 -5.259 1.00 82.50 88 THR A CA 1
ATOM 743 C C . THR A 1 88 ? 6.086 -6.794 -6.015 1.00 82.50 88 THR A C 1
ATOM 745 O O . THR A 1 88 ? 6.893 -5.948 -6.387 1.00 82.50 88 THR A O 1
ATOM 748 N N . SER A 1 89 ? 6.233 -8.092 -6.273 1.00 77.56 89 SER A N 1
ATOM 749 C CA . SER A 1 89 ? 7.257 -8.616 -7.173 1.00 77.56 89 SER A CA 1
ATOM 750 C C . SER A 1 89 ? 6.700 -8.856 -8.574 1.00 77.56 89 SER A C 1
ATOM 752 O O . SER A 1 89 ? 5.571 -9.333 -8.759 1.00 77.56 89 SER A O 1
ATOM 754 N N . THR A 1 90 ? 7.522 -8.539 -9.566 1.00 73.56 90 THR A N 1
ATOM 755 C CA . THR A 1 90 ? 7.281 -8.849 -10.979 1.00 73.56 90 THR A CA 1
ATOM 756 C C . THR A 1 90 ? 7.782 -10.243 -11.343 1.00 73.56 90 THR A C 1
ATOM 758 O O . THR A 1 90 ? 8.493 -10.890 -10.573 1.00 73.56 90 THR A O 1
ATOM 761 N N . LEU A 1 91 ? 7.405 -10.720 -12.534 1.00 71.38 91 LEU A N 1
ATOM 762 C CA . LEU A 1 91 ? 8.014 -11.913 -13.118 1.00 71.38 91 LEU A CA 1
ATOM 763 C C . LEU A 1 91 ? 9.538 -11.721 -13.246 1.00 71.38 91 LEU A C 1
ATOM 765 O O . LEU A 1 91 ? 9.986 -10.594 -13.463 1.00 71.38 91 LEU A O 1
ATOM 769 N N . PRO A 1 92 ? 10.341 -12.796 -13.152 1.00 71.31 92 PRO A N 1
ATOM 770 C CA . PRO A 1 92 ? 11.798 -12.734 -13.261 1.00 71.31 92 PRO A CA 1
ATOM 771 C C . PRO A 1 92 ? 12.241 -12.524 -14.723 1.00 71.31 92 PRO A C 1
ATOM 773 O O . PRO A 1 92 ? 12.945 -13.346 -15.300 1.00 71.31 92 PRO A O 1
ATOM 776 N N . SER A 1 93 ? 11.797 -11.431 -15.345 1.00 76.25 93 SER A N 1
ATOM 777 C CA . SER A 1 93 ? 12.146 -11.027 -16.704 1.00 76.25 93 SER A CA 1
ATOM 778 C C . SER A 1 93 ? 12.718 -9.605 -16.687 1.00 76.25 93 SER A C 1
ATOM 780 O O . SER A 1 93 ? 12.061 -8.701 -16.166 1.00 76.25 93 SER A O 1
ATOM 782 N N . PRO A 1 94 ? 13.912 -9.371 -17.266 1.00 70.81 94 PRO A N 1
ATOM 783 C CA . PRO A 1 94 ? 14.502 -8.034 -17.360 1.00 70.81 94 PRO A CA 1
ATOM 784 C C . PRO A 1 94 ? 13.626 -7.022 -18.113 1.00 70.81 94 PRO A C 1
ATOM 786 O O . PRO A 1 94 ? 13.680 -5.819 -17.824 1.00 70.81 94 PRO A O 1
ATOM 789 N N . ASP A 1 95 ? 12.818 -7.522 -19.051 1.00 74.25 95 ASP A N 1
ATOM 790 C CA . ASP A 1 95 ? 11.984 -6.727 -19.954 1.00 74.25 95 ASP A CA 1
ATOM 791 C C . ASP A 1 95 ? 10.590 -6.460 -19.378 1.00 74.25 95 ASP A C 1
ATOM 793 O O . ASP A 1 95 ? 9.918 -5.507 -19.776 1.00 74.25 95 ASP A O 1
ATOM 797 N N . TYR A 1 96 ? 10.149 -7.258 -18.400 1.00 77.06 96 TYR A N 1
ATOM 798 C CA . TYR A 1 96 ? 8.849 -7.066 -17.769 1.00 77.06 96 TYR A CA 1
ATOM 799 C C . TYR A 1 96 ? 8.932 -6.008 -16.666 1.00 77.06 96 TYR A C 1
ATOM 801 O O . TYR A 1 96 ? 9.194 -6.290 -15.495 1.00 77.06 96 TYR A O 1
ATOM 809 N N . ARG A 1 97 ? 8.722 -4.754 -17.073 1.00 76.94 97 ARG A N 1
ATOM 810 C CA . ARG A 1 97 ? 8.758 -3.571 -16.2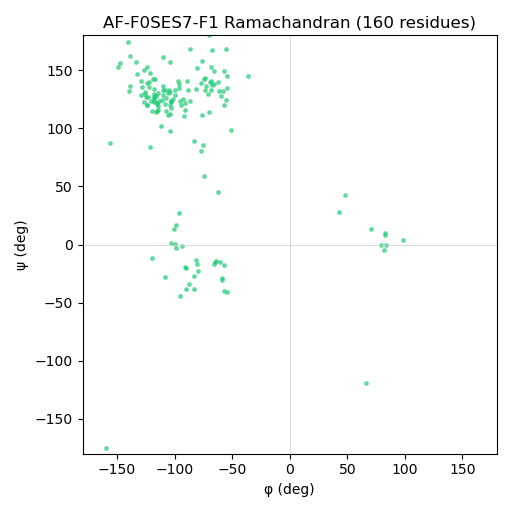06 1.00 76.94 97 ARG A CA 1
ATOM 811 C C . ARG A 1 97 ? 7.416 -2.844 -16.275 1.00 76.94 97 ARG A C 1
ATOM 813 O O . ARG A 1 97 ? 7.281 -1.921 -17.080 1.00 76.94 97 ARG A O 1
ATOM 820 N N . PRO A 1 98 ? 6.410 -3.266 -15.491 1.00 81.00 98 PRO A N 1
ATOM 821 C CA . PRO A 1 98 ? 5.133 -2.577 -15.473 1.00 81.00 98 PRO A CA 1
ATOM 822 C C . PRO A 1 98 ? 5.349 -1.127 -15.034 1.00 81.00 98 PRO A C 1
ATOM 824 O O . PRO A 1 98 ? 5.990 -0.861 -14.015 1.00 81.00 98 PRO A O 1
ATOM 827 N N . LYS A 1 99 ? 4.826 -0.203 -15.841 1.00 86.69 99 LYS A N 1
ATOM 828 C CA . LYS A 1 99 ? 4.737 1.220 -15.495 1.00 86.69 99 LYS A CA 1
ATOM 829 C C . LYS A 1 99 ? 3.545 1.518 -14.598 1.00 86.69 99 LYS A C 1
ATOM 831 O O . LYS A 1 99 ? 3.519 2.558 -13.970 1.00 86.69 99 LYS A O 1
ATOM 836 N N . HIS A 1 100 ? 2.588 0.601 -14.538 1.00 88.50 100 HIS A N 1
ATOM 837 C CA . HIS A 1 100 ? 1.362 0.743 -13.773 1.00 88.50 100 HIS A CA 1
ATOM 838 C C . HIS A 1 100 ? 1.200 -0.507 -12.922 1.00 88.50 100 HIS A C 1
ATOM 840 O O . HIS A 1 100 ? 1.290 -1.624 -13.446 1.00 88.50 100 HIS A O 1
ATOM 846 N N . LEU A 1 101 ? 0.987 -0.320 -11.625 1.00 88.94 101 LEU A N 1
ATOM 847 C CA . LEU A 1 101 ? 0.628 -1.380 -10.692 1.00 88.94 101 LEU A CA 1
ATOM 848 C C . LEU A 1 101 ? -0.675 -1.005 -10.016 1.00 88.94 101 LEU A C 1
ATOM 850 O O . LEU A 1 101 ? -0.763 0.082 -9.457 1.00 88.94 101 LEU A O 1
ATOM 854 N N . ALA A 1 102 ? -1.650 -1.904 -10.072 1.00 90.81 102 ALA A N 1
ATOM 855 C CA . ALA A 1 102 ? -2.964 -1.690 -9.491 1.00 90.81 102 ALA A CA 1
ATOM 856 C C . ALA A 1 102 ? -3.206 -2.728 -8.398 1.00 90.81 102 ALA A C 1
ATOM 858 O O . ALA A 1 102 ? -3.067 -3.939 -8.613 1.00 90.81 102 ALA A O 1
ATOM 859 N N . HIS A 1 103 ? -3.546 -2.217 -7.224 1.00 90.88 103 HIS A N 1
ATOM 860 C CA . HIS A 1 103 ? -3.792 -2.953 -6.000 1.00 90.88 103 HIS A CA 1
ATOM 861 C C . HIS A 1 103 ? -5.237 -2.726 -5.589 1.00 90.88 103 HIS A C 1
ATOM 863 O O . HIS A 1 103 ? -5.649 -1.587 -5.394 1.00 90.88 103 HIS A O 1
ATOM 869 N N . ARG A 1 104 ? -5.998 -3.806 -5.441 1.00 91.88 104 ARG A N 1
ATOM 870 C CA . ARG A 1 104 ? -7.358 -3.765 -4.898 1.00 91.88 104 ARG A CA 1
ATOM 871 C C . ARG A 1 104 ? -7.305 -4.257 -3.466 1.00 91.88 104 ARG A C 1
ATOM 873 O O . ARG A 1 104 ? -6.873 -5.388 -3.231 1.00 91.88 104 ARG A O 1
ATOM 880 N N . LEU A 1 105 ? -7.665 -3.396 -2.525 1.00 90.75 105 LEU A N 1
ATOM 881 C CA . LEU A 1 105 ? -7.528 -3.621 -1.096 1.00 90.75 105 LEU A CA 1
ATOM 882 C C . LEU A 1 105 ? -8.886 -3.461 -0.414 1.00 90.75 105 LEU A C 1
ATOM 884 O O . LEU A 1 105 ? -9.465 -2.384 -0.424 1.00 90.75 105 LEU A O 1
ATOM 888 N N . VAL A 1 106 ? -9.341 -4.523 0.242 1.00 92.06 106 VAL A N 1
ATOM 889 C CA . VAL A 1 106 ? -10.420 -4.461 1.238 1.00 92.06 106 VAL A CA 1
ATOM 890 C C . VAL A 1 106 ? -9.758 -4.544 2.604 1.00 92.06 106 VAL A C 1
ATOM 892 O O . VAL A 1 106 ? -9.016 -5.497 2.856 1.00 92.06 106 VAL A O 1
ATOM 895 N N . CYS A 1 107 ? -9.975 -3.561 3.479 1.00 92.00 107 CYS A N 1
ATOM 896 C CA . CYS A 1 107 ? -9.414 -3.571 4.833 1.00 92.00 107 CYS A CA 1
ATOM 897 C C . CYS A 1 107 ? -10.240 -2.706 5.795 1.00 92.00 107 CYS A C 1
ATOM 899 O O . CYS A 1 107 ? -9.917 -1.541 6.037 1.00 92.00 107 CYS A O 1
ATOM 901 N N . ALA A 1 108 ? -11.270 -3.300 6.402 1.00 91.75 108 ALA A N 1
ATOM 902 C CA . ALA A 1 108 ? -12.198 -2.585 7.281 1.00 91.75 108 ALA A CA 1
ATOM 903 C C . ALA A 1 108 ? -11.538 -1.919 8.489 1.00 91.75 108 ALA A C 1
ATOM 905 O O . ALA A 1 108 ? -11.970 -0.855 8.921 1.00 91.75 108 ALA A O 1
ATOM 906 N N . HIS A 1 109 ? -10.444 -2.492 8.999 1.00 91.38 109 HIS A N 1
ATOM 907 C CA . HIS A 1 109 ? -9.660 -1.881 10.076 1.00 91.38 109 HIS A CA 1
ATOM 908 C C . HIS A 1 109 ? -9.160 -0.479 9.701 1.00 91.38 109 HIS A C 1
ATOM 910 O O . HIS A 1 109 ? -9.167 0.438 10.518 1.00 91.38 109 HIS A O 1
ATOM 916 N N . VAL A 1 110 ? -8.729 -0.315 8.453 1.00 90.56 110 VAL A N 1
ATOM 917 C CA . VAL A 1 110 ? -8.056 0.890 7.978 1.00 90.56 110 VAL A CA 1
ATOM 918 C C . VAL A 1 110 ? -9.037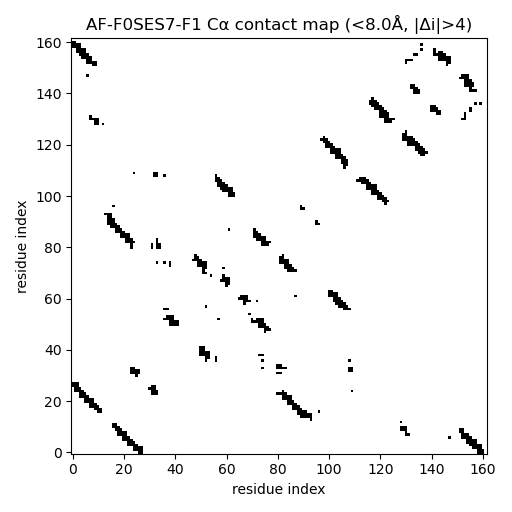 1.860 7.319 1.00 90.56 110 VAL A C 1
ATOM 920 O O . VAL A 1 110 ? -8.992 3.057 7.611 1.00 90.56 110 VAL A O 1
ATOM 923 N N . PHE A 1 111 ? -9.943 1.374 6.472 1.00 88.56 111 PHE A N 1
ATOM 924 C CA . PHE A 1 111 ? -10.903 2.223 5.761 1.00 88.56 111 PHE A CA 1
ATOM 925 C C . PHE A 1 111 ? -12.131 2.541 6.621 1.00 88.56 111 PHE A C 1
ATOM 927 O O . PHE A 1 111 ? -12.500 3.707 6.753 1.00 88.56 111 PHE A O 1
ATOM 934 N N . GLY A 1 112 ? -12.605 1.576 7.410 1.00 88.75 112 GLY A N 1
ATOM 935 C CA . GLY A 1 112 ? -13.812 1.702 8.236 1.00 88.75 112 GLY A CA 1
ATOM 936 C C . GLY A 1 112 ? -15.060 1.090 7.595 1.00 88.75 112 GLY A C 1
ATOM 937 O O . GLY A 1 112 ? -16.136 1.180 8.180 1.00 88.75 112 GLY A O 1
ATOM 938 N N . ASP A 1 113 ? -14.909 0.453 6.437 1.00 90.19 113 ASP A N 1
ATOM 939 C CA . ASP A 1 113 ? -15.955 -0.198 5.650 1.00 90.19 113 ASP A CA 1
ATOM 940 C C . ASP A 1 113 ? -15.441 -1.523 5.046 1.00 90.19 113 ASP A C 1
ATOM 942 O O . ASP A 1 113 ? -14.272 -1.887 5.181 1.00 90.19 113 ASP A O 1
ATOM 946 N N . GLU A 1 114 ? -16.328 -2.283 4.408 1.00 92.25 114 GLU A N 1
ATOM 947 C CA . GLU A 1 114 ? -15.966 -3.518 3.697 1.00 92.25 114 GLU A CA 1
ATOM 948 C C . GLU A 1 114 ? -15.818 -3.299 2.181 1.00 92.25 114 GLU A C 1
ATOM 950 O O . GLU A 1 114 ? -15.843 -4.264 1.410 1.00 92.25 114 GLU A O 1
ATOM 955 N N . GLU A 1 115 ? -15.688 -2.046 1.738 1.00 92.94 115 GLU A N 1
ATOM 956 C CA . GLU A 1 115 ? -15.577 -1.716 0.324 1.00 92.94 115 GLU A CA 1
ATOM 957 C C . GLU A 1 115 ? -14.178 -2.036 -0.222 1.00 92.94 115 GLU A C 1
ATOM 959 O O . GLU A 1 115 ? -13.186 -2.210 0.495 1.00 92.94 115 GLU A O 1
ATOM 964 N N . GLU A 1 116 ? -14.113 -2.201 -1.543 1.00 93.12 116 GLU A N 1
ATOM 965 C CA . GLU A 1 116 ? -12.858 -2.420 -2.248 1.00 93.12 116 GLU A CA 1
ATOM 966 C C . GLU A 1 116 ? -12.279 -1.082 -2.692 1.00 93.12 116 GLU A C 1
ATOM 968 O O . GLU A 1 116 ? -12.834 -0.420 -3.566 1.00 93.12 116 GLU A O 1
ATOM 973 N N . HIS A 1 117 ? -11.116 -0.739 -2.144 1.00 91.94 117 HIS A N 1
ATOM 974 C CA . HIS A 1 117 ? -10.369 0.447 -2.531 1.00 91.94 117 HIS A CA 1
ATOM 975 C C . HIS A 1 117 ? -9.295 0.095 -3.551 1.00 91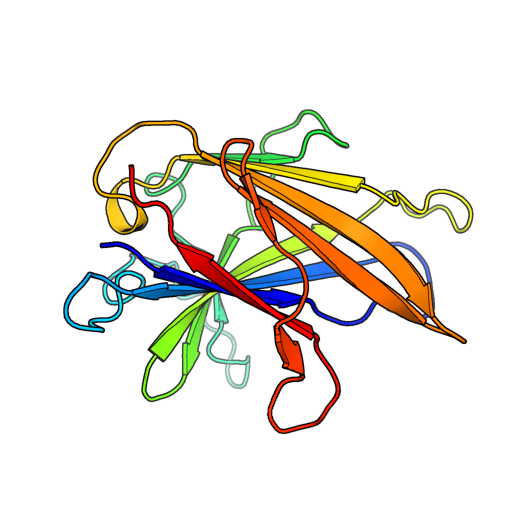.94 117 HIS A C 1
ATOM 977 O O . HIS A 1 117 ? -8.542 -0.873 -3.392 1.00 91.94 117 HIS A O 1
ATOM 983 N N . THR A 1 118 ? -9.190 0.897 -4.603 1.00 92.88 118 THR A N 1
ATOM 984 C CA . THR A 1 118 ? -8.190 0.716 -5.655 1.00 92.88 118 THR A CA 1
ATOM 985 C C . THR A 1 118 ? -7.065 1.718 -5.479 1.00 92.88 118 THR A C 1
ATOM 987 O O . THR A 1 118 ? -7.290 2.922 -5.516 1.00 92.88 118 THR A O 1
ATOM 990 N N . ILE A 1 119 ? -5.836 1.220 -5.362 1.00 92.31 119 ILE A N 1
ATOM 991 C CA . ILE A 1 119 ? -4.609 2.014 -5.339 1.00 92.31 119 ILE A CA 1
ATOM 992 C C . ILE A 1 119 ? -3.814 1.673 -6.598 1.00 92.31 119 ILE A C 1
ATOM 994 O O . ILE A 1 119 ? -3.359 0.544 -6.771 1.00 92.31 119 ILE A O 1
ATOM 998 N N . VAL A 1 120 ? -3.631 2.647 -7.481 1.00 92.56 120 VAL A N 1
ATOM 999 C CA . VAL A 1 120 ? -2.795 2.534 -8.677 1.00 92.56 120 VAL A CA 1
ATOM 1000 C C . VAL A 1 120 ? -1.538 3.359 -8.478 1.00 92.56 120 VAL A C 1
ATOM 1002 O O . VAL A 1 120 ? -1.614 4.512 -8.068 1.00 92.56 120 VAL A O 1
ATOM 1005 N N . SER A 1 121 ? -0.383 2.780 -8.781 1.00 90.81 121 SER A N 1
ATOM 1006 C CA . SER A 1 121 ? 0.905 3.469 -8.760 1.00 90.81 121 SER A CA 1
ATOM 1007 C C . SER A 1 121 ? 1.536 3.489 -10.143 1.00 90.81 121 SER A C 1
ATOM 1009 O O . SER A 1 121 ? 1.656 2.445 -10.794 1.00 90.81 121 SER A O 1
ATOM 1011 N N . ASP A 1 122 ? 1.948 4.682 -10.567 1.00 90.88 122 ASP A N 1
ATOM 1012 C CA . ASP A 1 122 ? 2.565 4.934 -11.865 1.00 90.88 122 ASP A CA 1
ATOM 1013 C C . ASP A 1 122 ? 4.065 5.160 -11.705 1.00 90.88 122 ASP A C 1
ATOM 1015 O O . ASP A 1 122 ? 4.503 5.969 -10.888 1.00 90.88 122 ASP A O 1
ATOM 1019 N N . TRP A 1 123 ? 4.862 4.462 -12.506 1.00 87.50 123 TRP A N 1
ATOM 1020 C CA . TRP A 1 123 ? 6.306 4.365 -12.353 1.00 87.50 123 TRP A CA 1
ATOM 1021 C C . TRP A 1 123 ? 7.027 4.765 -13.632 1.00 87.50 123 TRP A C 1
ATOM 1023 O O . TRP A 1 123 ? 6.762 4.240 -14.718 1.00 87.50 123 TRP A O 1
ATOM 1033 N N . GLU A 1 124 ? 8.020 5.635 -13.481 1.00 85.50 124 GLU A N 1
ATOM 1034 C CA . GLU A 1 124 ? 8.898 6.056 -14.565 1.00 85.50 124 GLU A CA 1
ATOM 1035 C C . GLU A 1 124 ? 10.369 5.874 -14.224 1.00 85.50 124 GLU A C 1
ATOM 1037 O O . GLU A 1 124 ? 10.800 5.983 -13.075 1.00 85.50 124 GLU A O 1
ATOM 1042 N N . LYS A 1 125 ? 11.165 5.638 -15.266 1.00 77.62 125 LYS A N 1
ATOM 1043 C CA . LYS A 1 125 ? 12.612 5.532 -15.144 1.00 77.62 125 LYS A CA 1
ATOM 1044 C C . LYS A 1 125 ? 13.222 6.922 -14.989 1.00 77.62 125 LYS A C 1
ATOM 1046 O O . LYS A 1 125 ? 13.287 7.688 -15.946 1.00 77.62 125 LYS A O 1
ATOM 1051 N N . VAL A 1 126 ? 13.757 7.201 -13.808 1.00 71.06 126 VAL A N 1
ATOM 1052 C CA . VAL A 1 126 ? 14.508 8.417 -13.490 1.00 71.06 126 VAL A CA 1
ATOM 1053 C C . VAL A 1 126 ? 15.968 8.034 -13.248 1.00 71.06 126 VAL A C 1
ATOM 1055 O O . VAL A 1 126 ? 16.339 7.497 -12.201 1.00 71.06 126 VAL A O 1
ATOM 1058 N N . GLY A 1 127 ? 16.811 8.277 -14.254 1.00 72.44 127 GLY A N 1
ATOM 1059 C CA . GLY A 1 127 ? 18.218 7.872 -14.240 1.00 72.44 127 GLY A CA 1
ATOM 1060 C C . GLY A 1 127 ? 18.380 6.348 -14.256 1.00 72.44 127 GLY A C 1
ATOM 1061 O O . GLY A 1 127 ? 17.977 5.678 -15.209 1.00 72.44 127 GLY A O 1
ATOM 1062 N N . SER A 1 128 ? 18.999 5.794 -13.211 1.00 67.94 128 SER A N 1
ATOM 1063 C CA . SER A 1 128 ? 19.222 4.348 -13.050 1.00 67.94 128 SER A CA 1
ATOM 1064 C C . SER A 1 128 ? 18.139 3.633 -12.232 1.00 67.94 128 SER A C 1
ATOM 1066 O O . SER A 1 128 ? 18.214 2.416 -12.076 1.00 67.94 128 SER A O 1
ATOM 1068 N N . SER A 1 129 ? 17.132 4.355 -11.733 1.00 66.69 129 SER A N 1
ATOM 1069 C CA . SER A 1 129 ? 16.056 3.816 -10.891 1.00 66.69 129 SER A CA 1
ATOM 1070 C C . SER A 1 129 ? 14.679 4.104 -11.466 1.00 66.69 129 SER A C 1
ATOM 1072 O O . SER A 1 129 ? 14.497 5.120 -12.127 1.00 66.69 129 SER A O 1
ATOM 1074 N N . ASP A 1 130 ? 13.704 3.256 -11.154 1.00 75.81 130 ASP A N 1
ATOM 1075 C CA . ASP A 1 130 ? 12.297 3.585 -11.376 1.00 75.81 130 ASP A CA 1
ATOM 1076 C C . ASP A 1 130 ? 11.758 4.306 -10.129 1.00 75.81 130 ASP A C 1
ATOM 1078 O O . ASP A 1 130 ? 12.033 3.883 -9.002 1.00 75.81 130 ASP A O 1
ATOM 1082 N N . LYS A 1 131 ? 11.046 5.415 -10.333 1.00 80.56 131 LYS A N 1
ATOM 1083 C CA . LYS A 1 131 ? 10.395 6.212 -9.289 1.00 80.56 131 LYS A CA 1
ATOM 1084 C C . LYS A 1 131 ? 8.894 6.236 -9.534 1.00 80.56 131 LYS A C 1
ATOM 1086 O O . LYS A 1 131 ? 8.466 6.333 -10.682 1.00 80.56 131 LYS A O 1
ATOM 1091 N N . CYS A 1 132 ? 8.116 6.181 -8.459 1.00 86.31 132 CYS A N 1
ATOM 1092 C CA . CYS A 1 132 ? 6.686 6.436 -8.543 1.00 86.31 132 CYS A CA 1
ATOM 1093 C C . CYS A 1 132 ? 6.464 7.930 -8.799 1.00 86.31 132 CYS A C 1
ATOM 1095 O O . CYS A 1 132 ? 7.039 8.760 -8.098 1.00 86.31 132 CYS A O 1
ATOM 1097 N N . ILE A 1 133 ? 5.666 8.274 -9.802 1.00 87.75 133 ILE A N 1
ATOM 1098 C CA . ILE A 1 133 ? 5.420 9.663 -10.220 1.00 87.75 133 ILE A CA 1
ATOM 1099 C C . ILE A 1 133 ? 4.011 10.142 -9.866 1.00 87.75 133 ILE A C 1
ATOM 1101 O O . ILE A 1 133 ? 3.812 11.327 -9.596 1.00 87.75 133 ILE A O 1
ATOM 1105 N N . SER A 1 134 ? 3.053 9.220 -9.802 1.00 91.25 134 SER A N 1
ATOM 1106 C CA . SER A 1 134 ? 1.678 9.480 -9.392 1.00 91.25 134 SER A CA 1
ATOM 1107 C C . SER A 1 134 ? 1.076 8.262 -8.711 1.00 91.25 134 SER A C 1
ATOM 1109 O O . SER A 1 134 ? 1.471 7.121 -8.963 1.00 91.25 134 SER A O 1
ATOM 1111 N N . ILE A 1 135 ? 0.111 8.532 -7.839 1.00 92.25 135 ILE A N 1
ATOM 1112 C CA . ILE A 1 135 ? -0.762 7.529 -7.241 1.00 92.25 135 ILE A CA 1
ATOM 1113 C C . ILE A 1 135 ? -2.198 7.907 -7.580 1.00 92.25 135 ILE A C 1
ATOM 1115 O O . ILE A 1 135 ? -2.576 9.065 -7.432 1.00 92.25 135 ILE A O 1
ATOM 1119 N N . THR A 1 136 ? -3.012 6.941 -7.985 1.00 93.19 136 THR A N 1
ATOM 1120 C CA . THR A 1 136 ? -4.463 7.105 -8.080 1.00 93.19 136 THR A CA 1
ATOM 1121 C C . THR A 1 136 ? -5.129 6.257 -7.010 1.00 93.19 136 THR A C 1
ATOM 1123 O O . THR A 1 136 ? -4.884 5.057 -6.962 1.00 93.19 136 THR A O 1
ATOM 1126 N N . VAL A 1 137 ? -5.959 6.861 -6.161 1.00 91.62 137 VAL A N 1
ATOM 1127 C CA . VAL A 1 137 ? -6.775 6.137 -5.178 1.00 91.62 137 VAL A CA 1
ATOM 1128 C C . VAL A 1 137 ? -8.244 6.384 -5.482 1.00 91.62 137 VAL A C 1
ATOM 1130 O O . VAL A 1 137 ? -8.649 7.539 -5.602 1.00 91.62 137 VAL A O 1
ATOM 1133 N N . ASP A 1 138 ? -9.010 5.313 -5.687 1.00 91.50 138 ASP A N 1
ATOM 1134 C CA . ASP A 1 138 ? -10.450 5.348 -5.997 1.00 91.50 138 ASP A CA 1
ATOM 1135 C C . ASP A 1 138 ? -10.813 6.347 -7.111 1.00 91.50 138 ASP A C 1
ATOM 1137 O O . ASP A 1 138 ? -11.766 7.118 -7.038 1.00 91.50 138 ASP A O 1
ATOM 1141 N N . GLY A 1 139 ? -9.989 6.364 -8.165 1.00 91.31 139 GLY A N 1
ATOM 1142 C CA . GLY A 1 139 ? -10.168 7.223 -9.338 1.00 91.31 139 GLY A CA 1
ATOM 1143 C C . GLY A 1 139 ? -9.662 8.663 -9.188 1.00 91.31 139 GLY A C 1
ATOM 1144 O O . GLY A 1 139 ? -9.654 9.396 -10.177 1.00 91.31 139 GLY A O 1
ATOM 1145 N N . LYS A 1 140 ? -9.189 9.077 -8.006 1.00 92.44 140 LYS A N 1
ATOM 1146 C CA . LYS A 1 140 ? -8.565 10.393 -7.784 1.00 92.44 140 LYS A CA 1
ATOM 1147 C C . LYS A 1 140 ? -7.045 10.282 -7.892 1.00 92.44 140 LYS A C 1
ATOM 1149 O O . LYS A 1 140 ? -6.434 9.494 -7.176 1.00 92.44 140 LYS A O 1
ATOM 1154 N N . THR A 1 141 ? -6.428 11.058 -8.781 1.00 93.56 141 THR A N 1
ATOM 1155 C CA . THR A 1 141 ? -4.974 11.032 -9.022 1.00 93.56 141 THR A CA 1
ATOM 1156 C C . THR A 1 141 ? -4.248 12.122 -8.240 1.00 93.56 141 THR A C 1
ATOM 1158 O O . THR A 1 141 ? -4.675 13.274 -8.204 1.00 93.56 141 THR A O 1
ATOM 1161 N N . PHE A 1 142 ? -3.104 11.757 -7.670 1.00 91.38 142 PHE A N 1
ATOM 1162 C CA . PHE A 1 142 ? -2.252 12.590 -6.837 1.00 91.38 142 PHE A CA 1
ATOM 1163 C C . PHE A 1 142 ? -0.810 12.535 -7.343 1.00 91.38 142 PHE A C 1
ATOM 1165 O O . PHE A 1 142 ? -0.298 11.478 -7.719 1.00 91.38 142 PHE A O 1
ATOM 1172 N N . THR A 1 143 ? -0.138 13.681 -7.322 1.00 90.06 143 THR A N 1
ATOM 1173 C CA . THR A 1 143 ? 1.290 13.816 -7.639 1.00 90.06 143 THR A CA 1
ATOM 1174 C C . THR A 1 143 ? 2.099 14.005 -6.363 1.00 90.06 143 THR A C 1
ATOM 1176 O O . THR A 1 143 ? 1.563 14.454 -5.349 1.00 90.06 143 THR A O 1
ATOM 1179 N N . SER A 1 144 ? 3.392 13.685 -6.404 1.00 85.88 144 SER A N 1
ATOM 1180 C CA . SER A 1 144 ? 4.252 13.801 -5.225 1.00 85.88 144 SER A CA 1
ATOM 1181 C C . SER A 1 144 ? 4.324 15.247 -4.733 1.00 85.88 144 SER A C 1
ATOM 1183 O O . SER A 1 144 ? 4.588 16.151 -5.529 1.00 85.88 144 SER A O 1
ATOM 1185 N N . THR A 1 145 ? 4.138 15.460 -3.435 1.00 80.06 145 THR A N 1
ATOM 1186 C CA . THR A 1 145 ? 4.254 16.781 -2.799 1.00 80.06 145 THR A CA 1
ATOM 1187 C C . THR A 1 145 ? 5.689 17.078 -2.381 1.00 80.06 145 THR A C 1
ATOM 1189 O O . THR A 1 145 ? 6.135 18.220 -2.447 1.00 80.06 145 THR A O 1
ATOM 1192 N N . GLU A 1 146 ? 6.424 16.043 -1.983 1.00 84.62 146 GLU A N 1
ATOM 1193 C CA . GLU A 1 146 ? 7.803 16.122 -1.505 1.00 84.62 146 GLU A CA 1
ATOM 1194 C C . GLU A 1 146 ? 8.496 14.754 -1.620 1.00 84.62 146 GLU A C 1
ATOM 1196 O O . GLU A 1 146 ? 7.929 13.804 -2.163 1.00 84.62 146 GLU A O 1
ATOM 1201 N N . ASN A 1 147 ? 9.730 14.651 -1.123 1.00 83.44 147 ASN A N 1
ATOM 1202 C CA . ASN A 1 147 ? 10.374 13.366 -0.859 1.00 83.44 147 ASN A CA 1
ATOM 1203 C C . ASN A 1 147 ? 10.495 13.161 0.656 1.00 83.44 147 ASN A C 1
ATOM 1205 O O . ASN A 1 147 ? 10.438 14.124 1.417 1.00 83.44 147 ASN A O 1
ATOM 1209 N N . ASP A 1 148 ? 10.703 11.918 1.085 1.00 75.69 148 ASP A N 1
ATOM 1210 C CA . ASP A 1 148 ? 11.017 11.591 2.472 1.00 75.69 148 ASP A CA 1
ATOM 1211 C C . ASP A 1 148 ? 12.250 12.346 2.993 1.00 75.69 148 ASP A C 1
ATOM 1213 O O . ASP A 1 148 ? 13.021 12.943 2.241 1.00 75.69 148 ASP A O 1
ATOM 1217 N N . GLN A 1 149 ? 12.466 12.299 4.310 1.00 72.19 149 GLN A N 1
ATOM 1218 C CA . GLN A 1 149 ? 13.556 13.028 4.975 1.00 72.19 149 GLN A CA 1
ATOM 1219 C C . GLN A 1 149 ? 14.963 12.695 4.441 1.00 72.19 149 GLN A C 1
ATOM 1221 O O . GLN A 1 149 ? 15.909 13.443 4.679 1.00 72.19 149 GLN A O 1
ATOM 1226 N N . TYR A 1 150 ? 15.109 11.576 3.726 1.00 72.44 150 TYR A N 1
ATOM 1227 C CA . TYR A 1 150 ? 16.356 11.148 3.098 1.00 72.44 150 TYR A CA 1
ATOM 1228 C C . TYR A 1 150 ? 16.437 11.497 1.601 1.00 72.44 150 TYR A C 1
ATOM 1230 O O . TYR A 1 150 ? 17.460 11.233 0.971 1.00 72.44 150 TYR A O 1
ATOM 1238 N N . GLY A 1 151 ? 15.382 12.076 1.020 1.00 71.94 151 GLY A N 1
ATOM 1239 C CA . GLY A 1 151 ? 15.285 12.435 -0.396 1.00 71.94 151 GLY A CA 1
ATOM 1240 C C . GLY A 1 151 ? 15.160 11.237 -1.344 1.00 71.94 151 GLY A C 1
ATOM 1241 O O . GLY A 1 151 ? 15.344 11.381 -2.556 1.00 71.94 151 GLY A O 1
ATOM 1242 N N . ASN A 1 152 ? 14.885 10.050 -0.809 1.00 71.81 152 ASN A N 1
ATOM 1243 C CA . ASN A 1 152 ? 14.907 8.785 -1.529 1.00 71.81 152 ASN A CA 1
ATOM 1244 C C . ASN A 1 152 ? 13.556 8.443 -2.149 1.00 71.81 152 ASN A C 1
ATOM 1246 O O . ASN A 1 152 ? 13.527 7.903 -3.260 1.00 71.81 152 ASN A O 1
ATOM 1250 N N . PHE A 1 153 ? 12.461 8.746 -1.449 1.00 77.75 153 PHE A N 1
ATOM 1251 C CA . PHE A 1 153 ? 11.131 8.274 -1.823 1.00 77.75 153 PHE A CA 1
ATOM 1252 C C . PHE A 1 153 ? 10.138 9.425 -1.964 1.00 77.75 153 PHE A C 1
ATOM 1254 O O . PHE A 1 153 ? 10.034 10.229 -1.041 1.00 77.75 153 PHE A O 1
ATOM 1261 N N . PRO A 1 154 ? 9.395 9.506 -3.080 1.00 85.19 154 PRO A N 1
ATOM 1262 C CA . PRO A 1 154 ? 8.347 10.502 -3.237 1.00 85.19 154 PRO A CA 1
ATOM 1263 C C . PRO A 1 154 ? 7.219 10.234 -2.242 1.00 85.19 154 PRO A C 1
ATOM 1265 O O . PRO A 1 154 ? 6.814 9.084 -2.050 1.00 85.19 154 PRO A O 1
ATOM 1268 N N . ILE A 1 155 ? 6.720 11.310 -1.640 1.00 87.69 155 ILE A N 1
ATOM 1269 C CA . ILE A 1 155 ? 5.590 11.315 -0.720 1.00 87.69 155 ILE A CA 1
ATOM 1270 C C . ILE A 1 155 ? 4.365 11.867 -1.444 1.00 87.69 155 ILE A C 1
ATOM 1272 O O . ILE A 1 155 ? 4.422 12.925 -2.073 1.00 87.69 155 ILE A O 1
ATOM 1276 N N . PHE A 1 156 ? 3.250 11.154 -1.321 1.00 89.88 156 PHE A N 1
ATOM 1277 C CA . PHE A 1 156 ? 1.949 11.549 -1.845 1.00 89.88 156 PHE A CA 1
ATOM 1278 C C . PHE A 1 156 ? 0.994 11.769 -0.677 1.00 89.88 156 PHE A C 1
ATOM 1280 O O . PHE A 1 156 ? 0.755 10.843 0.099 1.00 89.88 156 PHE A O 1
ATOM 1287 N N . LEU A 1 157 ? 0.449 12.982 -0.566 1.00 89.06 157 LEU A N 1
ATOM 1288 C CA . LEU A 1 157 ? -0.636 13.296 0.359 1.00 89.06 157 LEU A CA 1
ATOM 1289 C C . LEU A 1 157 ? -1.967 13.098 -0.365 1.00 89.06 157 LEU A C 1
ATOM 1291 O O . LEU A 1 157 ? -2.313 13.846 -1.277 1.00 89.06 157 LEU A O 1
ATOM 1295 N N . VAL A 1 158 ? -2.697 12.071 0.044 1.00 87.19 158 VAL A N 1
ATOM 1296 C CA . VAL A 1 158 ? -3.985 11.674 -0.518 1.00 87.19 158 VAL A CA 1
ATOM 1297 C C . VAL A 1 158 ? -5.060 11.968 0.514 1.00 87.19 158 VAL A C 1
ATOM 1299 O O . VAL A 1 158 ? -4.918 11.600 1.676 1.00 87.19 158 VAL A O 1
ATOM 1302 N N . SER A 1 159 ? -6.148 12.602 0.095 1.00 85.00 159 SER A N 1
ATOM 1303 C CA . SER A 1 159 ? -7.357 12.734 0.906 1.00 85.00 159 SER A CA 1
ATOM 1304 C C . SER A 1 159 ? -8.486 11.993 0.209 1.00 85.00 159 SER A C 1
ATOM 1306 O O . SER A 1 159 ? -8.724 12.214 -0.979 1.00 85.00 159 SER A O 1
ATOM 1308 N N . LEU A 1 160 ? -9.153 11.102 0.943 1.00 76.00 160 LEU A N 1
ATOM 1309 C CA . LEU A 1 160 ? -10.295 10.335 0.437 1.00 76.00 160 LEU A CA 1
ATOM 1310 C C . LEU A 1 160 ? -11.639 10.970 0.805 1.00 76.00 160 LEU A C 1
ATOM 1312 O O . LEU A 1 160 ? -12.645 10.281 0.908 1.00 76.00 160 LEU A O 1
ATOM 1316 N N . ASP A 1 161 ? -11.666 12.286 0.990 1.00 70.25 161 ASP A N 1
ATOM 1317 C CA . ASP A 1 161 ? -12.904 13.001 1.279 1.00 70.25 161 ASP A CA 1
ATOM 1318 C C . ASP A 1 161 ? -13.783 13.082 0.031 1.00 70.25 161 ASP A C 1
ATOM 1320 O O . ASP A 1 161 ? -13.290 13.358 -1.071 1.00 70.25 161 ASP A O 1
ATOM 1324 N N . GLU A 1 162 ? -15.079 12.839 0.210 1.00 51.34 162 GLU A N 1
ATOM 1325 C CA . GLU A 1 162 ? -16.129 13.353 -0.675 1.00 51.34 162 GLU A CA 1
ATOM 1326 C C . GLU A 1 162 ? -16.410 14.829 -0.381 1.00 51.34 162 GLU A C 1
ATOM 1328 O O . GLU A 1 162 ? -16.532 15.191 0.814 1.00 51.34 162 GLU A O 1
#

Foldseek 3Di:
DKKKKWWWAWWDLAPQTKIKIWIFIADPVRDTLCPPQDFDCPDDPPDAQKTFGDPVQKFKDKPLVRDGDHPQWIWGDDPPYIIIMGMDTDDRDPPPDDQKIKMWMQGCSRPVDRDTKIKMWGWDDDDSIIATAWIAIPNRIWGFPAHPPVRRIGITIDDPDD

Organism: Pseudopedobacter saltans (strain ATCC 51119 / DSM 12145 / JCM 21818 / CCUG 39354 / LMG 10337 / NBRC 100064 / NCIMB 13643) (NCBI:txid762903)

Mean predicted aligned error: 6.58 Å

Nearest PDB structures (foldseek):
  5zo2-assembly1_A  TM=2.813E-01  e=2.440E+00  Mus musculus
  4exp-assembly1_X-2  TM=1.897E-01  e=2.713E+00  Mus musculus

pLDDT: mean 80.94, std 11.43, range [43.91, 93.56]

Radius of gyration: 15.24 Å; Cα contacts (8 Å, |Δi|>4): 376; chains: 1; bounding box: 35×32×36 Å

Solvent-accessible surface area (backbone atoms only — not comparable to full-atom values): 9088 Å² total; per-residue (Å²): 97,41,38,38,41,38,33,34,47,73,48,59,98,54,60,47,38,43,44,37,41,38,32,34,42,27,45,70,85,66,48,57,35,46,59,87,64,64,56,48,85,77,87,52,94,89,59,71,62,60,32,41,47,40,81,88,59,47,46,52,35,37,62,94,67,76,42,75,53,85,86,29,49,26,37,33,64,43,94,97,49,38,27,42,32,42,52,45,74,45,63,80,37,89,82,62,68,77,43,66,47,44,36,40,38,27,33,38,77,61,76,72,45,86,56,78,43,39,43,33,41,33,45,44,78,57,88,96,36,47,40,60,59,37,41,30,48,76,86,46,75,42,58,57,78,49,53,44,100,83,68,79,25,42,28,31,79,41,70,76,62,132

Secondary structure (DSSP, 8-state):
--EEEEEEPPPPSSSSPEEEEEEEEE-TT--BSSTT--EE----TT--SEEEEPTTS-EEEEGGGTEE-TT-EEEE--TT--EEEEEEEPPS-TT---SEEEEEEE-HHHHSSS--EEEEEEEEEETTEEEEEEEEETTEEEE--EE-TTS-SEEEEEE---

Sequence (162 aa):
MFFIVLSCGKKDSYPPYYYTLQIRFTDQFGNDKVQGIKYIEDNKPGSSDEYKVQKDIYRLEVEQTHKPKEDLLRVQKVEPYNYLIIRTSTLPSPDYRPKHLAHRLVCAHVFGDEEEHTIV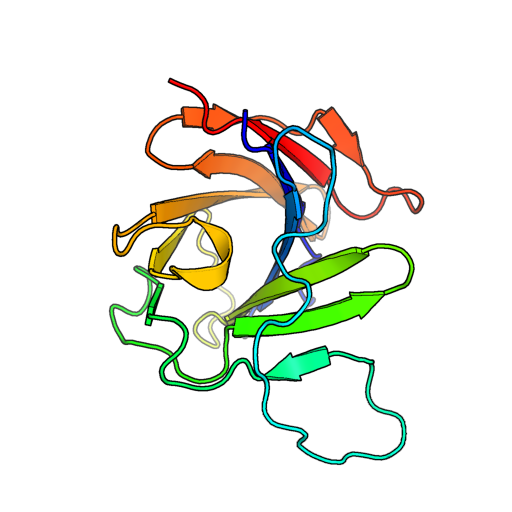SDWEKVGSSDKCISITVDGKTFTSTENDQYGNFPIFLVSLDE